Protein AF-X1V1E5-F1 (afdb_monomer_lite)

Structure (mmCIF, N/CA/C/O backbone):
data_AF-X1V1E5-F1
#
_entry.id   AF-X1V1E5-F1
#
loop_
_atom_site.group_PDB
_atom_site.id
_atom_site.type_symbol
_atom_site.label_atom_id
_atom_site.label_alt_id
_atom_site.label_comp_id
_atom_site.label_asym_id
_atom_site.label_entity_id
_atom_site.label_seq_id
_atom_site.pdbx_PDB_ins_code
_atom_site.Cartn_x
_atom_site.Cartn_y
_atom_site.Cartn_z
_atom_site.occupancy
_atom_site.B_iso_or_equiv
_atom_site.auth_seq_id
_atom_site.auth_comp_id
_atom_site.auth_asym_id
_atom_site.auth_atom_id
_atom_site.pdbx_PDB_model_num
ATOM 1 N N . MET A 1 1 ? -12.535 -0.472 2.135 1.00 81.31 1 MET A N 1
ATOM 2 C CA . MET A 1 1 ? -11.493 0.011 3.063 1.00 81.31 1 MET A CA 1
ATOM 3 C C . MET A 1 1 ? -11.923 -0.372 4.471 1.00 81.31 1 MET A C 1
ATOM 5 O O . MET A 1 1 ? -12.974 -0.983 4.605 1.00 81.31 1 MET A O 1
ATOM 9 N N . ALA A 1 2 ? -11.156 -0.069 5.523 1.00 73.19 2 ALA A N 1
ATOM 10 C CA . ALA A 1 2 ? -11.637 -0.347 6.881 1.00 73.19 2 ALA A CA 1
ATOM 11 C C . ALA A 1 2 ? -12.876 0.482 7.262 1.00 73.19 2 ALA A C 1
ATOM 13 O O . ALA A 1 2 ? -13.705 0.004 8.031 1.00 73.19 2 ALA A O 1
ATOM 14 N N . ASP A 1 3 ? -13.020 1.670 6.673 1.00 78.75 3 ASP A N 1
ATOM 15 C CA . ASP A 1 3 ? -14.059 2.643 7.022 1.00 78.75 3 ASP A CA 1
ATOM 16 C C . ASP A 1 3 ? -15.023 2.947 5.848 1.00 78.75 3 ASP A C 1
ATOM 18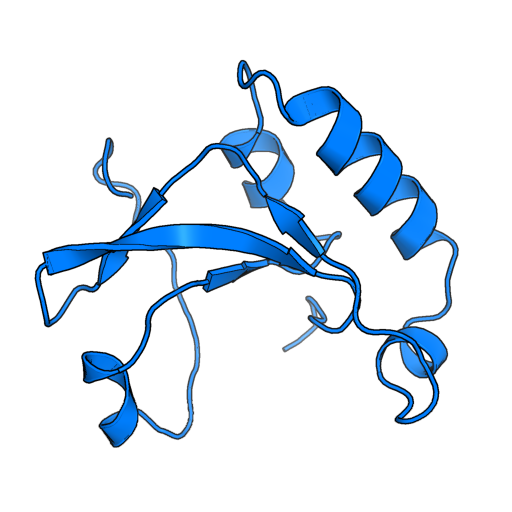 O O . ASP A 1 3 ? -15.778 3.916 5.898 1.00 78.75 3 ASP A O 1
ATOM 22 N N . SER A 1 4 ? -15.005 2.145 4.770 1.00 80.00 4 SER A N 1
ATOM 23 C CA . SER A 1 4 ? -15.886 2.316 3.597 1.00 80.00 4 SER A CA 1
ATOM 24 C C . SER A 1 4 ? -16.060 1.031 2.772 1.00 80.00 4 SER A C 1
ATOM 26 O O . SER A 1 4 ? -15.192 0.155 2.797 1.00 80.00 4 SER A O 1
ATOM 28 N N . ASP A 1 5 ? -17.120 0.961 1.958 1.00 78.88 5 ASP A N 1
ATOM 29 C CA . ASP A 1 5 ? -17.372 -0.127 0.990 1.00 78.88 5 ASP A CA 1
ATOM 30 C C . ASP A 1 5 ? -16.437 -0.108 -0.239 1.00 78.88 5 ASP A C 1
ATOM 32 O O . ASP A 1 5 ? -16.554 -0.952 -1.128 1.00 78.88 5 ASP A O 1
ATOM 36 N N . HIS A 1 6 ? -15.481 0.827 -0.317 1.00 84.12 6 HIS A N 1
ATOM 37 C CA . HIS A 1 6 ? -14.530 0.869 -1.430 1.00 84.12 6 HIS A CA 1
ATOM 38 C C . HIS A 1 6 ? -13.608 -0.352 -1.432 1.00 84.12 6 HIS A C 1
ATOM 40 O O . HIS A 1 6 ? -12.870 -0.593 -0.474 1.00 84.12 6 HIS A O 1
ATOM 46 N N . VAL A 1 7 ? -13.594 -1.096 -2.532 1.00 86.75 7 VAL A N 1
ATOM 47 C CA . VAL A 1 7 ? -12.702 -2.244 -2.717 1.00 86.75 7 VAL A CA 1
ATOM 48 C C . VAL A 1 7 ? -11.417 -1.778 -3.399 1.00 86.75 7 VAL A C 1
ATOM 50 O O . VAL A 1 7 ? -11.469 -1.041 -4.379 1.00 86.75 7 VAL A O 1
ATOM 53 N N . ILE A 1 8 ? -10.269 -2.196 -2.860 1.00 88.69 8 ILE A N 1
ATOM 54 C CA . ILE A 1 8 ? -8.959 -1.988 -3.484 1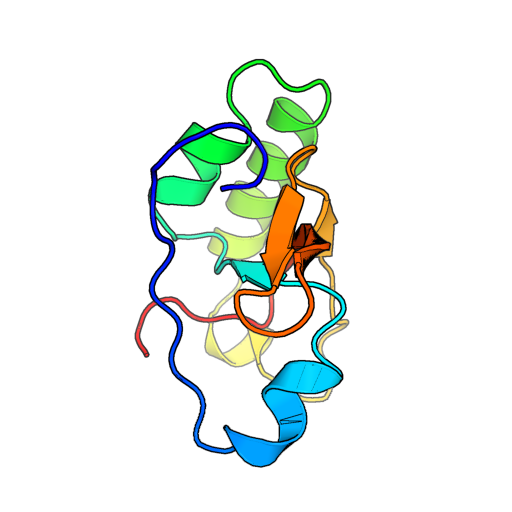.00 88.69 8 ILE A CA 1
ATOM 55 C C . ILE A 1 8 ? -8.593 -3.289 -4.186 1.00 88.69 8 ILE A C 1
ATOM 57 O O . ILE A 1 8 ? -8.472 -4.332 -3.539 1.00 88.69 8 ILE A O 1
ATOM 61 N N . GLU A 1 9 ? -8.433 -3.227 -5.500 1.00 88.69 9 GLU A N 1
ATOM 62 C CA . GLU A 1 9 ? -7.977 -4.364 -6.289 1.00 88.69 9 GLU A CA 1
ATOM 63 C C . GLU A 1 9 ? -6.455 -4.478 -6.196 1.00 88.69 9 GLU A C 1
ATOM 65 O O . GLU A 1 9 ? -5.730 -3.494 -6.338 1.00 88.69 9 GLU A O 1
ATOM 70 N N . VAL A 1 10 ? -5.969 -5.689 -5.927 1.00 88.31 10 VAL A N 1
ATOM 71 C CA . VAL A 1 10 ? -4.539 -5.997 -5.853 1.00 88.31 10 VAL A CA 1
ATOM 72 C C . VAL A 1 10 ? -4.249 -7.285 -6.604 1.00 88.31 10 VAL A C 1
ATOM 74 O O . VAL A 1 10 ? -5.041 -8.229 -6.574 1.00 88.31 10 VAL A O 1
ATOM 77 N N . PHE A 1 11 ? -3.089 -7.342 -7.249 1.00 89.44 11 PHE A N 1
ATOM 78 C CA . PHE A 1 11 ? -2.608 -8.537 -7.925 1.00 89.44 11 PHE A CA 1
ATOM 79 C C . PHE A 1 11 ? -1.509 -9.217 -7.104 1.00 89.44 11 PHE A C 1
ATOM 81 O O . PHE A 1 11 ? -0.602 -8.573 -6.580 1.00 89.44 11 PHE A O 1
ATOM 88 N N . THR A 1 12 ? -1.570 -10.542 -7.002 1.00 89.31 12 THR A N 1
ATOM 89 C CA . THR A 1 12 ? -0.494 -11.353 -6.431 1.00 89.31 12 THR A CA 1
ATOM 90 C C . THR A 1 12 ? -0.446 -12.710 -7.116 1.00 89.31 12 THR A C 1
ATOM 92 O O . THR A 1 12 ? -1.473 -13.333 -7.370 1.00 89.31 12 THR A O 1
ATOM 95 N N . THR A 1 13 ? 0.760 -13.208 -7.376 1.00 93.12 13 THR A N 1
ATOM 96 C CA . THR A 1 13 ? 0.983 -14.593 -7.819 1.00 93.12 13 THR A CA 1
ATOM 97 C C . THR A 1 13 ? 1.108 -15.568 -6.643 1.00 93.12 13 THR A C 1
ATOM 99 O O . THR A 1 13 ? 1.193 -16.778 -6.845 1.00 93.12 13 THR A O 1
ATOM 102 N N . ARG A 1 14 ? 1.103 -15.056 -5.404 1.00 93.12 14 ARG A N 1
ATOM 103 C CA . ARG A 1 14 ? 1.233 -15.799 -4.143 1.00 93.12 14 ARG A CA 1
ATOM 104 C C . ARG A 1 14 ? -0.028 -15.658 -3.294 1.00 93.12 14 ARG A C 1
ATOM 106 O O . ARG A 1 14 ? -0.011 -15.162 -2.174 1.00 93.12 14 ARG A O 1
ATOM 113 N N . GLN A 1 15 ? -1.159 -16.092 -3.841 1.00 92.94 15 GLN A N 1
ATOM 114 C CA . GLN A 1 15 ? -2.446 -16.112 -3.129 1.00 92.94 15 GLN A CA 1
ATOM 115 C C . GLN A 1 15 ? -2.411 -16.938 -1.829 1.00 92.94 15 GLN A C 1
ATOM 117 O O . GLN A 1 15 ? -3.144 -16.651 -0.887 1.00 92.94 15 GLN A O 1
ATOM 122 N N . ASP A 1 16 ? -1.514 -17.925 -1.746 1.00 93.88 16 ASP A N 1
ATOM 123 C CA . ASP A 1 16 ? -1.268 -18.733 -0.551 1.00 93.88 16 ASP A CA 1
ATOM 124 C C . ASP A 1 16 ? -0.792 -17.899 0.650 1.00 93.88 16 ASP A C 1
ATOM 126 O O . ASP A 1 16 ? -1.044 -18.274 1.794 1.00 93.88 16 ASP A O 1
ATOM 130 N N . THR A 1 17 ? -0.154 -16.745 0.416 1.00 93.50 17 THR A N 1
ATOM 131 C CA . THR A 1 17 ? 0.389 -15.896 1.486 1.00 93.50 17 THR A CA 1
ATOM 132 C C . THR A 1 17 ? -0.590 -14.835 1.988 1.00 93.50 17 THR A C 1
ATOM 134 O O . THR A 1 17 ? -0.221 -14.046 2.854 1.00 93.50 17 THR A O 1
ATOM 137 N N . VAL A 1 18 ? -1.829 -14.789 1.484 1.00 93.19 18 VAL A N 1
ATOM 138 C CA . VAL A 1 18 ? -2.776 -13.698 1.792 1.00 93.19 18 VAL A CA 1
ATOM 139 C C . VAL A 1 18 ? -3.125 -13.602 3.283 1.00 93.19 18 VAL A C 1
ATOM 141 O O . VAL A 1 18 ? -3.337 -12.508 3.795 1.00 93.19 18 VAL A O 1
ATOM 144 N N . PHE A 1 19 ? -3.104 -14.724 4.010 1.00 93.50 19 PHE A N 1
ATOM 145 C CA . PHE A 1 19 ? -3.324 -14.756 5.462 1.00 93.50 19 PHE A CA 1
ATOM 146 C C . PHE A 1 19 ? -2.223 -14.035 6.251 1.00 93.50 19 PHE A C 1
ATOM 148 O O . PHE A 1 19 ? -2.467 -13.581 7.360 1.00 93.50 19 PHE A O 1
ATOM 155 N N . GLY A 1 20 ? -1.011 -13.948 5.694 1.00 93.94 20 GLY A N 1
ATOM 156 C CA . GLY A 1 20 ? 0.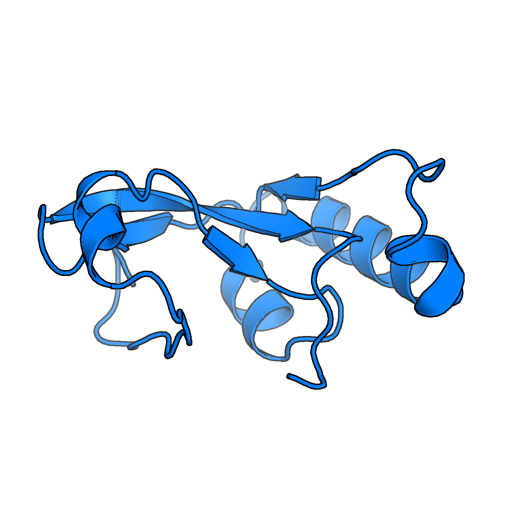132 -13.271 6.309 1.00 93.94 20 GLY A CA 1
ATOM 157 C C . GLY A 1 20 ? 0.328 -11.835 5.829 1.00 93.94 20 GLY A C 1
ATOM 158 O O . GLY A 1 20 ? 1.340 -11.224 6.168 1.00 93.94 20 GLY A O 1
ATOM 159 N N . ALA A 1 21 ? -0.585 -11.298 5.013 1.00 94.44 21 ALA A N 1
ATOM 160 C CA . ALA A 1 21 ? -0.526 -9.904 4.600 1.00 94.44 21 ALA A CA 1
ATOM 161 C C . ALA A 1 21 ? -0.818 -9.004 5.810 1.00 94.44 21 ALA A C 1
ATOM 163 O O . ALA A 1 21 ? -1.894 -9.083 6.400 1.00 94.44 21 ALA A O 1
ATOM 164 N N . THR A 1 22 ? 0.158 -8.173 6.184 1.00 94.38 22 THR A N 1
ATOM 165 C CA . THR A 1 22 ? 0.088 -7.296 7.367 1.00 94.38 22 THR A CA 1
ATOM 166 C C . THR A 1 22 ? 0.065 -5.811 7.024 1.00 94.38 22 THR A C 1
ATOM 168 O O . THR A 1 22 ? -0.277 -5.003 7.879 1.00 94.38 22 THR A O 1
ATOM 171 N N . PHE A 1 23 ? 0.409 -5.430 5.794 1.00 94.00 23 PHE A N 1
ATOM 172 C CA . PHE A 1 23 ? 0.364 -4.056 5.299 1.00 94.00 23 PHE A CA 1
ATOM 173 C C . PHE A 1 23 ? 0.161 -4.049 3.780 1.00 94.00 23 PHE A C 1
ATOM 175 O O . PHE A 1 23 ? 0.376 -5.059 3.108 1.00 94.00 23 PHE A O 1
ATOM 182 N N . MET A 1 24 ? -0.231 -2.895 3.244 1.00 93.19 24 MET A N 1
ATOM 183 C CA . MET A 1 24 ? -0.377 -2.655 1.808 1.00 93.19 24 MET A CA 1
ATOM 184 C C . MET A 1 24 ? 0.465 -1.447 1.397 1.00 93.19 24 MET A C 1
ATOM 186 O O . MET A 1 24 ? 0.619 -0.507 2.175 1.00 93.19 24 MET A O 1
ATOM 190 N N . CYS A 1 25 ? 0.993 -1.455 0.174 1.00 93.88 25 CYS A N 1
ATOM 191 C CA . CYS A 1 25 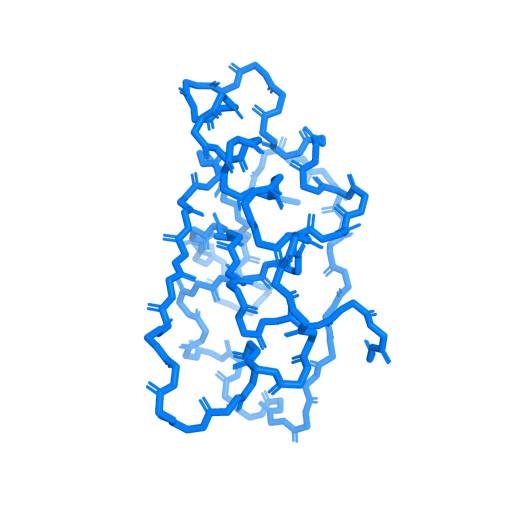? 1.735 -0.331 -0.386 1.00 93.88 25 CYS A CA 1
ATOM 192 C C . CYS A 1 25 ? 1.138 0.104 -1.728 1.00 93.88 25 CYS A C 1
ATOM 194 O O . CYS A 1 25 ? 0.908 -0.736 -2.594 1.00 93.88 25 CYS A O 1
ATOM 196 N N . PHE A 1 26 ? 0.961 1.409 -1.915 1.00 93.31 26 PHE A N 1
ATOM 197 C CA . PHE A 1 26 ? 0.644 2.031 -3.196 1.00 93.31 26 PHE A CA 1
ATOM 198 C C . PHE A 1 26 ? 1.894 2.589 -3.872 1.00 93.31 26 PHE A C 1
ATOM 200 O O . PHE A 1 26 ? 2.839 3.039 -3.212 1.00 93.31 26 PHE A O 1
ATOM 207 N N . ALA A 1 27 ? 1.858 2.604 -5.205 1.00 92.25 27 ALA A N 1
ATOM 208 C CA . ALA A 1 27 ? 2.779 3.404 -5.995 1.00 92.25 27 ALA A CA 1
ATOM 209 C C . ALA A 1 27 ? 2.531 4.903 -5.727 1.00 92.25 27 ALA A C 1
ATOM 211 O O . ALA A 1 27 ? 1.374 5.304 -5.588 1.00 92.25 27 ALA A O 1
ATOM 212 N N . PRO A 1 28 ? 3.573 5.752 -5.723 1.00 90.62 28 PRO A N 1
ATOM 213 C CA . PRO A 1 28 ? 3.436 7.198 -5.531 1.00 90.62 28 PRO A CA 1
ATOM 214 C C . PRO A 1 28 ? 2.526 7.879 -6.562 1.00 90.62 28 PRO A C 1
ATOM 216 O O . PRO A 1 28 ? 1.908 8.892 -6.269 1.00 90.62 28 PRO A O 1
ATOM 219 N N . GLU A 1 29 ? 2.438 7.314 -7.765 1.00 89.00 29 GLU A N 1
ATOM 22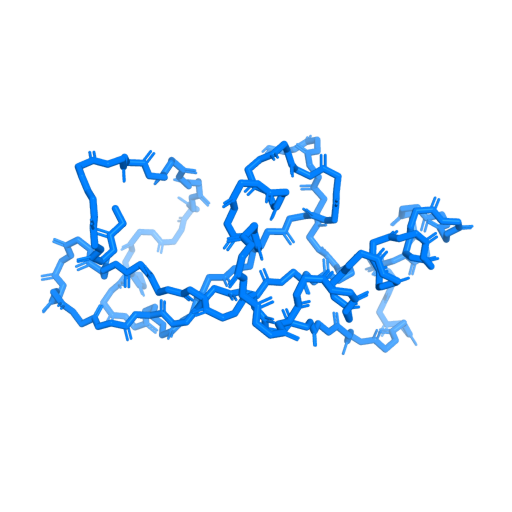0 C CA . GLU A 1 29 ? 1.644 7.829 -8.889 1.00 89.00 29 GLU A CA 1
ATOM 221 C C . GLU A 1 29 ? 0.166 7.417 -8.832 1.00 89.00 29 GLU A C 1
ATOM 223 O O . GLU A 1 29 ? -0.638 7.886 -9.637 1.00 89.00 29 GLU A O 1
ATOM 228 N N . HIS A 1 30 ? -0.204 6.515 -7.917 1.00 90.38 30 HIS A N 1
ATOM 229 C CA . HIS A 1 30 ? -1.525 5.903 -7.922 1.00 90.38 30 HIS A CA 1
ATOM 230 C C . HIS A 1 30 ? -2.615 6.934 -7.549 1.00 90.38 30 HIS A C 1
ATOM 232 O O . HIS A 1 30 ? -2.515 7.545 -6.483 1.00 90.38 30 HIS A O 1
ATOM 238 N N . PRO A 1 31 ? -3.705 7.086 -8.334 1.00 87.31 31 PRO A N 1
ATOM 239 C CA . PRO A 1 31 ? -4.737 8.107 -8.096 1.00 87.31 31 PRO A CA 1
ATOM 240 C C . PRO A 1 31 ? -5.340 8.079 -6.685 1.00 87.31 31 PRO A C 1
ATOM 242 O O . PRO A 1 31 ? -5.465 9.120 -6.041 1.00 87.31 31 PRO A O 1
ATOM 245 N N . LEU A 1 32 ? -5.621 6.873 -6.172 1.00 88.62 32 LEU A N 1
ATOM 246 C CA . LEU A 1 32 ? -6.157 6.679 -4.820 1.00 88.62 32 LEU A CA 1
ATOM 247 C C . LEU A 1 32 ? -5.249 7.209 -3.703 1.00 88.62 32 LEU A C 1
ATOM 249 O O . LEU A 1 32 ? -5.759 7.461 -2.623 1.00 88.62 32 LEU A O 1
ATOM 253 N N . VAL A 1 33 ? -3.939 7.411 -3.910 1.00 90.00 33 VAL A N 1
ATOM 254 C CA . VAL A 1 33 ? -3.065 7.954 -2.851 1.00 90.00 33 VAL A CA 1
ATOM 255 C C . VAL A 1 33 ? -3.599 9.288 -2.350 1.00 90.00 33 VAL A C 1
ATOM 257 O O . VAL A 1 33 ? -3.679 9.489 -1.144 1.00 90.00 33 VAL A O 1
ATOM 260 N N . LYS A 1 34 ? -4.033 10.160 -3.267 1.00 87.88 34 LYS A N 1
ATOM 261 C CA . LYS A 1 34 ? -4.577 11.468 -2.909 1.00 87.88 34 LYS A CA 1
ATOM 262 C C . LYS A 1 34 ? -5.846 11.335 -2.065 1.00 87.88 34 LYS A C 1
ATOM 264 O O . LYS A 1 34 ? -5.937 11.967 -1.020 1.00 87.88 34 LYS A O 1
ATOM 269 N N . GLU A 1 35 ? -6.773 10.482 -2.498 1.00 88.12 35 GLU A N 1
ATOM 270 C CA . GLU A 1 35 ? -8.043 10.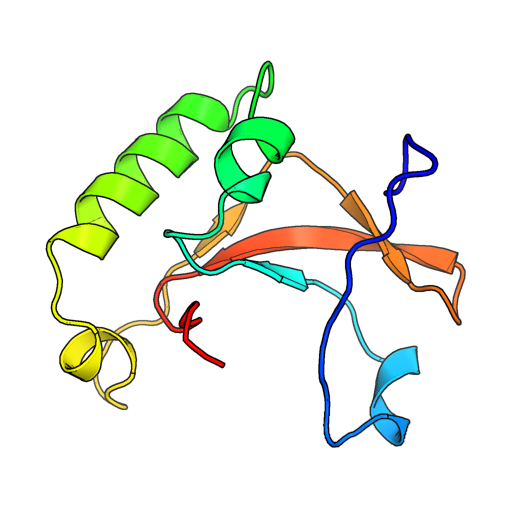219 -1.805 1.00 88.12 35 GLU A CA 1
ATOM 271 C C . GLU A 1 35 ? -7.827 9.592 -0.421 1.00 88.12 35 GLU A C 1
ATOM 273 O O . GLU A 1 35 ? -8.500 9.947 0.539 1.00 88.12 35 GLU A O 1
ATOM 278 N N . LEU A 1 36 ? -6.854 8.685 -0.297 1.00 86.88 36 LEU A N 1
ATOM 279 C CA . LEU A 1 36 ? -6.524 8.023 0.965 1.00 86.88 36 LEU A CA 1
ATOM 280 C C . LEU A 1 36 ? -5.903 8.987 1.973 1.00 86.88 36 LEU A C 1
ATOM 282 O O . LEU A 1 36 ? -6.074 8.815 3.174 1.00 86.88 36 LEU A O 1
ATOM 286 N N . THR A 1 37 ? -5.157 9.981 1.508 1.00 89.88 37 THR A N 1
ATOM 287 C CA . THR A 1 37 ? -4.480 10.918 2.404 1.00 89.88 37 THR A CA 1
ATOM 288 C C . THR A 1 37 ? -5.298 12.154 2.745 1.00 89.88 37 THR A C 1
ATOM 290 O O . THR A 1 37 ? -4.945 12.847 3.699 1.00 89.88 37 THR A O 1
ATOM 293 N N . GLU A 1 38 ? -6.367 12.433 1.996 1.00 88.00 38 GLU A N 1
ATOM 294 C CA . GLU A 1 38 ? -7.171 13.648 2.131 1.00 88.00 38 GLU A CA 1
ATOM 295 C C . GLU A 1 38 ? -7.732 13.800 3.554 1.00 88.00 38 GLU A C 1
ATOM 297 O O . GLU A 1 38 ? -8.396 12.913 4.094 1.00 88.00 38 GLU A O 1
ATOM 302 N N . GLY A 1 39 ? -7.437 14.935 4.194 1.00 84.75 39 GLY A N 1
ATOM 303 C CA . GLY A 1 39 ? -7.915 15.237 5.545 1.00 84.75 39 GLY A CA 1
ATOM 304 C C . GLY A 1 39 ? -7.192 14.477 6.662 1.00 84.75 39 GLY A C 1
ATOM 305 O O . GLY A 1 39 ? -7.552 14.624 7.834 1.00 84.75 39 GLY A O 1
ATOM 306 N N . THR A 1 40 ? -6.157 13.697 6.339 1.00 86.94 40 THR A N 1
ATOM 307 C CA . THR A 1 40 ? -5.298 13.053 7.338 1.00 86.94 40 THR A CA 1
ATOM 308 C C . THR A 1 40 ? -4.145 13.979 7.751 1.00 86.94 40 THR A C 1
ATOM 310 O O . THR A 1 40 ? -3.665 14.783 6.951 1.00 86.94 40 THR A O 1
ATOM 313 N N . PRO A 1 41 ? -3.596 13.840 8.973 1.00 90.44 41 PRO A N 1
ATOM 314 C CA . PRO A 1 41 ? -2.376 14.552 9.368 1.00 90.44 41 PRO A CA 1
ATOM 315 C C . PRO A 1 41 ? -1.149 14.228 8.495 1.00 90.44 41 PRO A C 1
ATOM 317 O O . PRO A 1 41 ? -0.163 14.960 8.540 1.00 90.44 41 PRO A O 1
ATOM 320 N N . HIS A 1 42 ? -1.207 13.137 7.723 1.00 90.19 42 HIS A N 1
ATOM 321 C CA . HIS A 1 42 ? -0.120 12.637 6.883 1.00 90.19 42 HIS A CA 1
ATOM 322 C C . HIS A 1 42 ? -0.170 13.166 5.444 1.00 90.19 42 HIS A C 1
ATOM 324 O O . HIS A 1 42 ? 0.771 12.934 4.691 1.00 90.19 42 HIS A O 1
ATOM 330 N N . GLU A 1 43 ? -1.213 13.909 5.056 1.00 91.06 43 GLU A N 1
ATOM 331 C CA . GLU A 1 43 ? -1.411 14.394 3.682 1.00 91.06 43 GLU A CA 1
ATOM 332 C C . GLU A 1 43 ? -0.187 15.121 3.126 1.00 91.06 43 GLU A C 1
ATOM 334 O O . GLU A 1 43 ? 0.333 14.778 2.065 1.00 91.06 43 GLU A O 1
ATOM 339 N N . LYS A 1 44 ? 0.339 16.076 3.898 1.00 92.56 44 LYS A N 1
ATOM 340 C CA . LYS A 1 44 ? 1.503 16.864 3.494 1.00 92.56 44 LYS A CA 1
ATOM 341 C C . LYS A 1 44 ? 2.770 16.012 3.367 1.00 92.56 44 LYS A C 1
ATOM 343 O O . LYS A 1 44 ? 3.523 16.182 2.414 1.00 92.56 44 LYS A O 1
ATOM 348 N N . GLU A 1 45 ? 2.992 15.101 4.312 1.00 93.25 45 GLU A N 1
ATOM 349 C CA . GLU A 1 45 ? 4.161 14.212 4.330 1.00 93.25 45 GLU A CA 1
ATOM 350 C C . GLU A 1 45 ? 4.148 13.263 3.124 1.00 93.25 45 GLU A C 1
ATOM 352 O O . GLU A 1 45 ? 5.155 13.104 2.431 1.00 93.25 45 GLU A O 1
ATOM 357 N N . VAL A 1 46 ? 2.985 12.675 2.829 1.00 93.19 46 VAL A N 1
ATOM 358 C CA . VAL A 1 46 ? 2.816 11.794 1.673 1.00 93.19 46 VAL A CA 1
ATOM 359 C C . VAL A 1 46 ? 2.973 12.572 0.372 1.00 93.19 46 VAL A C 1
ATOM 361 O O . VAL A 1 46 ? 3.658 12.095 -0.528 1.00 93.19 46 VAL A O 1
ATOM 364 N N . GLN A 1 47 ? 2.408 13.775 0.261 1.00 92.00 47 GLN A N 1
ATOM 365 C CA . GLN A 1 47 ? 2.542 14.585 -0.947 1.00 92.00 47 GLN A CA 1
ATOM 366 C C . GLN A 1 47 ? 4.005 14.971 -1.222 1.00 92.00 47 GLN A C 1
ATOM 368 O O . GLN A 1 47 ? 4.478 14.811 -2.347 1.00 92.00 47 GLN A O 1
ATOM 373 N N . GLU A 1 48 ? 4.750 15.404 -0.200 1.00 93.06 48 GLU A N 1
ATOM 374 C CA . GLU A 1 48 ? 6.186 15.688 -0.324 1.00 93.06 48 GLU A CA 1
ATOM 375 C C . GLU A 1 48 ? 6.973 14.434 -0.749 1.00 93.06 48 GLU A C 1
ATOM 377 O O . GLU A 1 48 ? 7.858 14.506 -1.610 1.00 93.06 48 GLU A O 1
ATOM 382 N N . PHE A 1 49 ? 6.624 13.264 -0.201 1.00 92.62 49 PHE A N 1
ATOM 383 C CA . PHE A 1 49 ? 7.229 11.990 -0.584 1.00 92.62 49 PHE A CA 1
ATOM 384 C C . PHE A 1 49 ? 6.926 11.602 -2.036 1.00 92.62 49 PHE A C 1
ATOM 386 O O . PHE A 1 49 ? 7.831 11.175 -2.760 1.00 92.62 49 PHE A O 1
ATOM 393 N N . VAL A 1 50 ? 5.682 11.780 -2.482 1.00 91.44 50 VAL A N 1
ATOM 394 C CA . VAL A 1 50 ? 5.258 11.526 -3.863 1.00 91.44 50 VAL A CA 1
ATOM 395 C C . VAL A 1 50 ? 6.023 12.433 -4.825 1.00 91.44 50 VAL A C 1
ATOM 397 O O . VAL A 1 50 ? 6.648 11.936 -5.759 1.00 91.44 50 VAL A O 1
ATOM 400 N N . GLU A 1 51 ? 6.077 13.740 -4.561 1.00 91.31 51 GLU A N 1
ATOM 401 C CA . GLU A 1 51 ? 6.802 14.701 -5.400 1.00 91.31 51 GLU A CA 1
ATOM 402 C C . GLU A 1 51 ? 8.311 14.428 -5.462 1.00 91.31 51 GLU A C 1
ATOM 404 O O . GLU A 1 51 ? 8.926 14.579 -6.521 1.00 91.31 51 GLU A O 1
ATOM 409 N N . LYS A 1 52 ? 8.929 14.030 -4.341 1.00 90.12 52 LYS A N 1
ATOM 410 C CA . LYS A 1 52 ? 10.340 13.615 -4.304 1.00 90.12 52 LYS A CA 1
ATOM 411 C C . LYS A 1 52 ? 10.550 12.362 -5.148 1.00 90.12 52 LYS A C 1
ATOM 413 O O . LYS A 1 52 ? 11.490 12.313 -5.936 1.00 90.12 52 LYS A O 1
ATOM 418 N N . THR A 1 53 ? 9.683 11.366 -4.990 1.00 88.81 53 THR A N 1
ATOM 419 C CA . THR A 1 53 ? 9.837 10.058 -5.632 1.00 88.81 53 THR A CA 1
ATOM 420 C C . THR A 1 53 ? 9.588 10.122 -7.137 1.00 88.81 53 THR A C 1
ATOM 422 O O . THR A 1 53 ? 10.318 9.492 -7.892 1.00 88.81 53 THR A O 1
ATOM 425 N N . LEU A 1 54 ? 8.640 10.948 -7.584 1.00 87.00 54 LEU A N 1
ATOM 426 C CA . LEU A 1 54 ? 8.353 11.207 -9.000 1.00 87.00 54 LEU A CA 1
ATOM 427 C C . LEU A 1 54 ? 9.519 11.854 -9.763 1.00 87.00 54 LEU A C 1
ATOM 429 O O . LEU A 1 54 ? 9.595 11.748 -10.983 1.00 87.00 54 LEU A O 1
ATOM 433 N N . LYS A 1 55 ? 10.432 12.538 -9.062 1.00 87.38 55 LYS A N 1
ATOM 434 C CA . LYS A 1 55 ? 11.651 13.116 -9.658 1.00 87.38 55 LYS A CA 1
ATOM 435 C C . LYS A 1 55 ? 12.770 12.088 -9.830 1.00 87.38 55 LYS A C 1
ATOM 437 O O . LYS A 1 55 ? 13.773 12.393 -10.472 1.00 87.38 55 LYS A O 1
ATOM 442 N N . VAL A 1 56 ? 12.631 10.909 -9.224 1.00 83.44 56 VAL A N 1
ATOM 443 C CA . VAL A 1 56 ? 13.598 9.816 -9.316 1.00 83.44 56 VAL A CA 1
ATOM 444 C C . VAL A 1 56 ? 13.135 8.851 -10.396 1.00 83.44 56 VAL A C 1
ATOM 446 O O . VAL A 1 56 ? 11.977 8.440 -10.424 1.00 83.44 56 VAL A O 1
ATOM 449 N N . ASP A 1 57 ? 14.059 8.467 -11.271 1.00 80.88 57 ASP A N 1
ATOM 450 C CA . ASP A 1 57 ? 13.786 7.514 -12.340 1.00 80.88 57 ASP A CA 1
ATOM 451 C C . ASP A 1 57 ? 13.267 6.173 -11.783 1.00 80.88 57 ASP A C 1
ATOM 453 O O . ASP A 1 57 ? 13.806 5.640 -10.805 1.00 80.88 57 ASP A O 1
ATOM 457 N N . ALA A 1 58 ? 12.223 5.621 -12.407 1.00 75.31 58 ALA A N 1
ATOM 458 C CA . ALA A 1 58 ? 11.599 4.362 -11.998 1.00 75.31 58 ALA A CA 1
ATOM 459 C C . ALA A 1 58 ? 12.601 3.197 -11.943 1.00 75.31 58 ALA A C 1
ATOM 461 O O . ALA A 1 58 ? 12.538 2.380 -11.024 1.00 75.31 58 ALA A O 1
ATOM 462 N N . PHE A 1 59 ? 13.582 3.162 -12.852 1.00 77.06 59 PHE A N 1
ATOM 463 C CA . PHE A 1 59 ? 14.630 2.144 -12.853 1.00 77.06 59 PHE A CA 1
ATOM 464 C C . PHE A 1 59 ? 15.526 2.252 -11.617 1.00 77.06 59 PHE A C 1
ATOM 466 O O . PHE A 1 59 ? 15.855 1.244 -10.987 1.00 77.06 59 PHE A O 1
ATOM 473 N N . MET A 1 60 ? 15.890 3.478 -11.224 1.00 77.06 60 MET A N 1
ATOM 474 C CA . MET A 1 60 ? 16.656 3.695 -9.997 1.00 77.06 60 MET A CA 1
ATOM 475 C C . MET A 1 60 ? 15.843 3.316 -8.759 1.00 77.06 60 MET A C 1
ATOM 477 O O . MET A 1 60 ? 16.409 2.772 -7.817 1.00 77.06 60 MET A O 1
ATOM 481 N N . ARG A 1 61 ? 14.525 3.535 -8.752 1.00 77.12 61 ARG A N 1
ATOM 482 C CA . ARG A 1 61 ? 13.652 3.198 -7.614 1.00 77.12 61 ARG A CA 1
ATOM 483 C C . ARG A 1 61 ? 13.585 1.699 -7.313 1.00 77.12 61 ARG A C 1
ATOM 485 O O . ARG A 1 61 ? 13.454 1.328 -6.149 1.00 77.12 61 ARG A O 1
ATOM 492 N N . THR A 1 62 ? 13.694 0.848 -8.331 1.00 75.50 62 THR A N 1
ATOM 493 C CA . THR A 1 62 ? 13.665 -0.617 -8.178 1.00 75.50 62 THR A CA 1
ATOM 494 C C . THR A 1 62 ? 15.045 -1.263 -8.069 1.00 75.50 62 THR A C 1
ATOM 496 O O . THR A 1 62 ? 15.129 -2.476 -7.893 1.00 75.50 62 THR A O 1
ATOM 499 N N . ALA A 1 63 ? 16.127 -0.490 -8.188 1.00 81.00 63 ALA A N 1
ATOM 500 C CA . ALA A 1 63 ? 17.483 -1.021 -8.106 1.00 81.00 63 ALA A CA 1
ATOM 501 C C . ALA A 1 63 ? 17.813 -1.533 -6.690 1.00 81.00 63 ALA A C 1
ATOM 503 O O . ALA A 1 63 ? 17.471 -0.894 -5.697 1.00 81.00 63 ALA A O 1
ATOM 504 N N . ASP A 1 64 ? 18.541 -2.651 -6.589 1.00 76.44 64 ASP A N 1
ATOM 505 C CA . ASP A 1 64 ? 18.871 -3.307 -5.309 1.00 76.44 64 ASP A CA 1
ATOM 506 C C . ASP A 1 64 ? 19.636 -2.421 -4.314 1.00 76.44 64 ASP A C 1
ATOM 508 O O . ASP A 1 64 ? 19.551 -2.620 -3.103 1.00 76.44 64 ASP A O 1
ATOM 512 N N . PHE A 1 65 ? 20.396 -1.443 -4.810 1.00 80.06 65 PHE A N 1
ATOM 513 C CA . PHE A 1 65 ? 21.170 -0.515 -3.981 1.00 80.06 65 PHE A CA 1
ATOM 514 C C . PHE A 1 65 ? 20.363 0.702 -3.507 1.00 80.06 65 PHE A C 1
ATOM 516 O O . PHE A 1 65 ? 20.867 1.495 -2.709 1.00 80.06 65 PHE A O 1
ATOM 523 N N . THR A 1 66 ? 19.129 0.870 -3.982 1.00 80.69 66 THR A N 1
ATOM 524 C CA . THR A 1 66 ? 18.273 1.985 -3.587 1.00 80.69 66 THR A CA 1
ATOM 525 C C . THR A 1 66 ? 17.597 1.685 -2.259 1.00 80.69 66 THR A C 1
ATOM 527 O O . THR A 1 66 ? 17.003 0.627 -2.048 1.00 80.69 66 THR A O 1
ATOM 530 N N . VAL A 1 67 ? 17.683 2.642 -1.335 1.00 86.31 67 VAL A N 1
ATOM 531 C CA . VAL A 1 67 ? 17.038 2.532 -0.027 1.00 86.31 67 VAL A CA 1
ATOM 532 C C . VAL A 1 67 ? 15.523 2.505 -0.221 1.00 86.31 67 VAL A C 1
ATOM 534 O O . VAL A 1 67 ? 14.943 3.399 -0.842 1.00 86.31 67 VAL A O 1
ATOM 537 N N . LYS A 1 68 ? 14.881 1.465 0.316 1.00 88.62 68 LYS A N 1
ATOM 538 C CA . LYS A 1 68 ? 13.424 1.333 0.314 1.00 88.62 68 LYS A CA 1
ATOM 539 C C . LYS A 1 68 ? 12.852 2.316 1.324 1.00 88.62 68 LYS A C 1
ATOM 541 O O . LYS A 1 68 ? 13.063 2.166 2.525 1.00 88.62 68 LYS A O 1
ATOM 546 N N . GLU A 1 69 ? 12.144 3.313 0.820 1.00 91.19 69 GLU A N 1
ATOM 547 C CA . GLU A 1 69 ? 11.466 4.322 1.623 1.00 91.19 69 GLU A CA 1
ATOM 548 C C . GLU A 1 69 ? 9.954 4.168 1.432 1.00 91.19 69 GLU A C 1
ATOM 550 O O . GLU A 1 69 ? 9.477 3.825 0.344 1.00 91.19 69 GLU A O 1
ATOM 555 N N . GLY A 1 70 ? 9.193 4.441 2.486 1.00 92.38 70 GLY A N 1
ATOM 556 C CA . GLY A 1 70 ? 7.746 4.527 2.402 1.00 92.38 70 GLY A CA 1
ATOM 557 C C . GLY A 1 70 ? 7.158 5.354 3.536 1.00 92.38 70 GLY A C 1
ATOM 558 O O . GLY A 1 70 ? 7.746 5.445 4.612 1.00 92.38 70 GLY A O 1
ATOM 559 N N . VAL A 1 71 ? 6.005 5.960 3.272 1.00 94.44 71 VAL A N 1
ATOM 560 C CA . VAL A 1 71 ? 5.299 6.862 4.188 1.00 94.44 71 VAL A CA 1
ATOM 561 C C . VAL A 1 71 ? 3.912 6.309 4.476 1.00 94.44 71 VAL A C 1
ATOM 563 O O . VAL A 1 71 ? 3.237 5.791 3.585 1.00 94.44 71 VAL A O 1
ATOM 566 N N . PHE A 1 72 ? 3.500 6.374 5.740 1.00 94.94 72 PHE A N 1
ATOM 567 C CA . PHE A 1 72 ? 2.179 5.925 6.160 1.00 94.94 72 PHE A CA 1
ATOM 568 C C . PHE A 1 72 ? 1.102 6.910 5.696 1.00 94.94 72 PHE A C 1
ATOM 570 O O . PHE A 1 72 ? 1.247 8.114 5.868 1.00 94.94 72 PHE A O 1
ATOM 577 N N . THR A 1 73 ? 0.005 6.401 5.136 1.00 91.75 73 THR A N 1
ATOM 578 C CA . THR A 1 73 ? -1.078 7.248 4.599 1.00 91.75 73 THR A CA 1
ATOM 579 C C . THR A 1 73 ? -2.060 7.749 5.655 1.00 91.75 73 THR A C 1
ATOM 581 O O . THR A 1 73 ? -2.917 8.564 5.343 1.00 91.75 73 THR A O 1
ATOM 584 N N . GLY A 1 74 ? -1.996 7.243 6.891 1.00 90.50 74 GLY A N 1
ATOM 585 C CA . GLY A 1 74 ? -3.023 7.510 7.903 1.00 90.50 74 GLY A CA 1
ATOM 586 C C . GLY A 1 74 ? -4.259 6.614 7.790 1.00 90.50 74 GLY A C 1
ATOM 587 O O . GLY A 1 74 ? -5.123 6.672 8.663 1.00 90.50 74 GLY A O 1
ATOM 588 N N . THR A 1 75 ? -4.343 5.764 6.761 1.00 91.38 75 THR A N 1
ATOM 589 C CA . THR A 1 75 ? -5.511 4.911 6.504 1.00 91.38 75 THR A CA 1
ATOM 590 C C . THR A 1 75 ? -5.205 3.425 6.607 1.00 91.38 75 THR A C 1
ATOM 592 O O . THR A 1 75 ? -4.057 2.971 6.545 1.00 91.38 75 THR A O 1
ATOM 595 N N . TYR A 1 76 ? -6.280 2.658 6.779 1.00 93.25 76 TYR A N 1
ATOM 596 C CA . TYR A 1 76 ? -6.243 1.213 6.929 1.00 93.25 76 TYR A CA 1
ATOM 597 C C . TYR A 1 76 ? -7.187 0.544 5.928 1.00 93.25 76 TYR A C 1
ATOM 599 O O . TYR A 1 76 ? -8.285 1.023 5.629 1.00 93.25 76 TYR A O 1
ATOM 607 N N . CYS A 1 77 ? -6.778 -0.624 5.450 1.00 92.88 77 CYS A N 1
ATOM 608 C CA . CYS A 1 77 ? -7.645 -1.567 4.758 1.00 92.88 77 CYS A CA 1
ATOM 609 C C . CYS A 1 77 ? -7.882 -2.793 5.644 1.00 92.88 77 CYS A C 1
ATOM 611 O O . CYS A 1 77 ? -7.241 -2.957 6.681 1.00 92.88 77 CYS A O 1
ATOM 613 N N . LEU A 1 78 ? -8.837 -3.634 5.261 1.00 94.06 78 LEU A N 1
ATOM 614 C CA . LEU A 1 78 ? -9.076 -4.906 5.933 1.00 94.06 78 LEU A CA 1
ATOM 615 C C . LEU A 1 78 ? -8.536 -6.024 5.060 1.00 94.06 78 LEU A C 1
ATOM 617 O O . LEU A 1 78 ? -8.754 -6.023 3.847 1.00 94.06 78 LEU A O 1
ATOM 621 N N . ASN A 1 79 ? -7.859 -6.983 5.679 1.00 93.38 79 ASN A N 1
ATOM 622 C CA . ASN A 1 79 ? -7.551 -8.234 5.016 1.00 93.38 79 ASN A CA 1
ATOM 623 C C . ASN A 1 79 ? -8.879 -8.964 4.739 1.00 93.38 79 ASN A C 1
ATOM 625 O O . ASN A 1 79 ? -9.617 -9.236 5.688 1.00 93.38 79 ASN A O 1
ATOM 629 N N . PRO A 1 80 ? -9.212 -9.295 3.480 1.00 90.25 80 PRO A N 1
ATOM 630 C CA . PRO A 1 80 ? -10.507 -9.891 3.151 1.00 90.25 80 PRO A CA 1
ATOM 631 C C . PRO A 1 80 ? -10.684 -11.302 3.728 1.00 90.25 80 PRO A C 1
ATOM 633 O O . PRO A 1 80 ? -11.807 -11.788 3.816 1.00 90.25 80 PRO A O 1
ATOM 636 N N . VAL A 1 81 ? -9.588 -11.964 4.108 1.00 92.56 81 VAL A N 1
ATOM 637 C CA . VAL A 1 81 ? -9.602 -13.335 4.620 1.00 92.56 81 VAL A CA 1
ATOM 638 C C . VAL A 1 81 ? -9.558 -13.369 6.145 1.00 92.56 81 VAL A C 1
ATOM 640 O O . VAL A 1 81 ? -10.297 -14.141 6.752 1.00 92.56 81 VAL A O 1
ATOM 643 N N . THR A 1 82 ? -8.714 -12.546 6.776 1.00 92.94 82 THR A N 1
ATOM 644 C CA . THR A 1 82 ? -8.579 -12.536 8.246 1.00 92.94 82 THR A CA 1
ATOM 645 C C . THR A 1 82 ? -9.457 -11.489 8.931 1.00 92.94 82 THR A C 1
ATOM 647 O O . THR A 1 82 ? -9.739 -11.609 10.119 1.00 92.94 82 THR A O 1
ATOM 650 N N . GLY A 1 83 ? -9.908 -10.464 8.202 1.00 92.19 83 GLY A N 1
ATOM 651 C CA . GLY A 1 83 ? -10.620 -9.311 8.758 1.00 92.19 83 GLY A CA 1
ATOM 652 C C . GLY A 1 83 ? -9.727 -8.354 9.555 1.00 92.19 83 GLY A C 1
ATOM 653 O O . GLY A 1 83 ? -10.231 -7.412 10.164 1.00 92.19 83 GLY A O 1
ATOM 654 N N . GLU A 1 84 ? -8.411 -8.572 9.578 1.00 93.31 84 GLU A N 1
ATOM 655 C CA . GLU A 1 84 ? -7.478 -7.735 10.331 1.00 93.31 84 GLU A CA 1
ATOM 656 C C . GLU A 1 84 ? -7.221 -6.394 9.637 1.00 93.31 84 GLU A C 1
ATOM 658 O O . GLU A 1 84 ? -7.192 -6.299 8.407 1.00 93.31 84 GLU A O 1
ATOM 663 N N . LYS A 1 85 ? -7.007 -5.343 10.439 1.00 94.25 85 LYS A N 1
ATOM 664 C CA . LYS A 1 85 ? -6.648 -4.013 9.934 1.00 94.25 85 LYS A CA 1
ATOM 665 C C . LYS A 1 85 ? -5.199 -4.002 9.460 1.00 94.25 85 LYS A C 1
ATOM 667 O O . LYS A 1 85 ? -4.285 -4.202 10.253 1.00 94.25 85 LYS A O 1
ATOM 672 N N . MET A 1 86 ? -5.004 -3.683 8.187 1.00 95.12 86 MET A N 1
ATOM 673 C CA . MET A 1 86 ? -3.700 -3.536 7.551 1.00 95.12 86 MET A CA 1
ATOM 674 C C . MET A 1 86 ? -3.434 -2.055 7.239 1.00 95.12 86 MET A C 1
ATOM 676 O O . MET A 1 86 ? -4.219 -1.447 6.501 1.00 95.12 86 MET A O 1
ATOM 680 N N . PRO A 1 87 ? -2.363 -1.443 7.779 1.00 95.00 87 PRO A N 1
ATOM 681 C CA . PRO A 1 87 ? -1.961 -0.088 7.413 1.00 95.00 87 PRO A CA 1
ATOM 682 C C . PRO A 1 87 ? -1.592 0.016 5.929 1.00 95.00 87 PRO A C 1
ATOM 684 O O . PRO A 1 87 ? -0.985 -0.894 5.356 1.00 95.00 87 PRO A O 1
ATOM 687 N N . ILE A 1 88 ? -1.943 1.152 5.326 1.00 94.50 88 ILE A N 1
ATOM 688 C CA . ILE A 1 88 ? -1.631 1.472 3.933 1.00 94.50 88 ILE A CA 1
ATOM 689 C C . ILE A 1 88 ? -0.467 2.469 3.879 1.00 94.50 88 ILE A C 1
ATOM 691 O O . ILE A 1 88 ? -0.496 3.520 4.525 1.00 94.50 88 ILE A O 1
ATOM 695 N N . TYR A 1 89 ? 0.543 2.161 3.072 1.00 95.12 89 TYR A N 1
ATOM 696 C CA . TYR A 1 89 ? 1.730 2.984 2.847 1.00 95.12 89 TYR A CA 1
ATOM 697 C C . TYR A 1 89 ? 1.834 3.427 1.387 1.00 95.12 89 TYR A C 1
ATOM 699 O O . TYR A 1 89 ? 1.319 2.767 0.491 1.00 95.12 89 TYR A O 1
ATOM 707 N N . VAL A 1 90 ? 2.572 4.502 1.134 1.00 94.50 90 VAL A N 1
ATOM 708 C CA . VAL A 1 90 ? 3.094 4.846 -0.195 1.00 94.50 90 VAL A CA 1
ATOM 709 C C . VAL A 1 90 ? 4.573 4.515 -0.203 1.00 94.50 90 VAL A C 1
ATOM 711 O O . VAL A 1 90 ? 5.282 4.942 0.704 1.00 94.50 90 VAL A O 1
ATOM 714 N N . ALA A 1 91 ? 5.048 3.752 -1.184 1.00 93.50 91 ALA A N 1
ATOM 715 C CA . ALA A 1 91 ? 6.426 3.265 -1.194 1.00 93.50 91 ALA A CA 1
ATOM 716 C C . ALA A 1 91 ? 7.132 3.540 -2.522 1.00 93.50 91 ALA A C 1
ATOM 718 O O . ALA A 1 91 ? 6.534 3.448 -3.591 1.00 93.50 91 ALA A O 1
ATOM 719 N N . ASN A 1 92 ? 8.432 3.837 -2.464 1.00 89.44 92 ASN A N 1
ATOM 720 C CA . ASN A 1 92 ? 9.197 4.201 -3.656 1.00 89.44 92 ASN A CA 1
ATOM 721 C C . ASN A 1 92 ? 9.431 3.027 -4.617 1.00 89.44 92 ASN A C 1
ATOM 723 O O . ASN A 1 92 ? 9.544 3.249 -5.816 1.00 89.44 92 ASN A O 1
ATOM 727 N N . PHE A 1 93 ? 9.449 1.790 -4.131 1.00 86.81 93 PHE A N 1
ATOM 728 C CA . PHE A 1 93 ? 9.726 0.597 -4.936 1.00 86.81 93 PHE A CA 1
ATOM 729 C C . PHE A 1 93 ? 8.483 -0.017 -5.605 1.00 86.81 93 PHE A C 1
ATOM 731 O O . PHE A 1 93 ? 8.618 -0.985 -6.350 1.00 86.81 93 PHE A O 1
ATOM 738 N N . VAL A 1 94 ? 7.279 0.508 -5.341 1.00 84.75 94 VAL A N 1
ATOM 739 C CA . VAL A 1 94 ? 6.044 0.068 -6.010 1.00 84.75 94 VAL A CA 1
ATOM 740 C C . VAL A 1 94 ? 5.839 0.910 -7.268 1.00 84.75 94 VAL A C 1
ATOM 742 O O . VAL A 1 94 ? 5.894 2.140 -7.211 1.00 84.75 94 VAL A O 1
ATOM 745 N N . LEU A 1 95 ? 5.621 0.247 -8.403 1.00 80.81 95 LEU A N 1
ATOM 746 C CA . LEU A 1 95 ? 5.396 0.877 -9.705 1.00 80.81 95 LEU A CA 1
ATOM 747 C C . LEU A 1 95 ? 3.923 0.754 -10.095 1.00 80.81 95 LEU A C 1
ATOM 749 O O . LEU A 1 95 ? 3.298 -0.260 -9.803 1.00 80.81 95 LEU A O 1
ATOM 753 N N . TYR A 1 96 ? 3.379 1.792 -10.732 1.00 74.44 96 TYR A N 1
ATOM 754 C CA . TYR A 1 96 ? 1.972 1.826 -11.138 1.00 74.44 96 TYR A CA 1
ATOM 755 C C . TYR A 1 96 ? 1.696 1.038 -12.433 1.00 74.44 96 TYR A C 1
ATOM 757 O O . TYR A 1 96 ? 0.579 0.582 -12.637 1.00 74.44 96 TYR A O 1
ATOM 765 N N . GLU A 1 97 ? 2.700 0.841 -13.296 1.00 62.84 97 GLU A N 1
ATOM 766 C CA . GLU A 1 97 ? 2.562 0.172 -14.606 1.00 62.84 97 GLU A CA 1
ATOM 767 C C . GLU A 1 97 ? 2.459 -1.373 -14.555 1.00 62.84 97 GLU A C 1
ATOM 769 O O . GLU A 1 97 ? 2.855 -2.040 -15.511 1.00 62.84 97 GLU A O 1
ATOM 774 N N . TYR A 1 98 ? 1.939 -1.967 -13.475 1.00 52.16 98 TYR A N 1
ATOM 775 C CA . TYR A 1 98 ? 1.813 -3.428 -13.340 1.00 52.16 98 TYR A CA 1
ATOM 776 C C . TYR A 1 98 ? 0.420 -3.899 -12.932 1.00 52.16 98 TYR A C 1
ATOM 778 O O . TYR A 1 98 ? -0.158 -3.306 -11.996 1.00 52.16 98 TYR A O 1
#

Foldseek 3Di:
DLVDPDDDDDDDPPPVCLVVQAAAEDELPDPCLQVLQPPPPCNVVSVVVSVVLVVDDLVLLQDPPDDKDKDWSNDWDASPVPRDTHTYIYISNDDPPD

Sequence (98 aa):
MADSDHVIEVFTTRQDTVFGATFMCFAPEHPLVKELTEGTPHEKEVQEFVEKTLKVDAFMRTADFTVKEGVFTGTYCLNPVTGEKMPIYVANFVLYEY

InterPro domains:
  IPR002302 Leucine-tRNA ligase [PTHR43740] (5-98)
  IPR009008 Valyl/Leucyl/Isoleucyl-tRNA synthetase, editing domain [G3DSA:3.90.740.10] (1-98)
  IPR009008 Valyl/Leucyl/Isoleucyl-tRNA synthetase, editing domain [SSF50677] (2-98)
  IPR025709 Leucyl-tRNA synthetase, editing domain [PF13603] (2-98)

Secondary structure (DSSP, 8-state):
--SSSPPPP---S-GGGGGG---EEE-TT-THHHHHHTTSTTHHHHHHHHHHHHTS-HHHHHSTTS---EEEEEEEEE-TTT--EEEEEEETT--S--

Radius of gyration: 13.7 Å; chains: 1; bounding box: 38×36×25 Å

Organism: NCBI:txid412755

pLDDT: mean 88.13, std 7.2, range [52.16, 95.12]